Protein AF-A0A0H5CAI4-F1 (afdb_monomer)

Secondary structure (DSSP, 8-state):
-HHHHHHHHHTT---------TT-B-TTS-B--HHHHHHHHHHHH---------GGGGT-SPPPHHHHHHHHHHHHHHHHHHHT--TTSPPEEEEEETTEEEEEEHHHHHHHHHHHHHHHHTT-HHHHHHTS-HHHHHHHHHHHHHHHTTTS--SS-GGG-------

pLDDT: mean 93.97, std 5.09, range [64.19, 98.38]

Organism: Cyberlindnera jadinii (strain ATCC 18201 / CBS 1600 / BCRC 20928 / JCM 3617 / NBRC 0987 / NRRL Y-1542) (NCBI:txid983966)

Sequence (167 aa):
MCDIVGKHRARGKRKTIVIVAEGAIAADLTPITSKDVLKVLVDRLGLDTRVTTLGHVQRGGTAVAWDRILATLQGVEAVEAVLQSTPETPSPMIGIVENKICRKPLVEAVKLTKQVAQAISEKNFKKAISLRDSEFVEHLSNFMAINSADHNEPVLPLEQRLNIAIR

Radius of gyration: 21.88 Å; Cα contacts (8 Å, |Δi|>4): 102; chains: 1; bounding box: 49×45×54 Å

Nearest PDB structures (foldseek):
  3o8o-assembly2_F  TM=9.862E-01  e=1.780E-16  Saccharomyces cerevisiae
  3opy-assembly1_H  TM=9.856E-01  e=1.929E-15  Komagataella pastoris DSMZ 70382
  4xz2-assembly1_A  TM=9.247E-01  e=1.566E-10  Homo sapiens
  4wl0-assembly1_C  TM=9.393E-01  e=2.886E-10  Homo sapiens
  4xz2-assembly1_D  TM=9.398E-01  e=2.715E-10  Homo sapiens

Structure (mmCIF, N/CA/C/O backbone):
data_AF-A0A0H5CAI4-F1
#
_entry.id   AF-A0A0H5CAI4-F1
#
l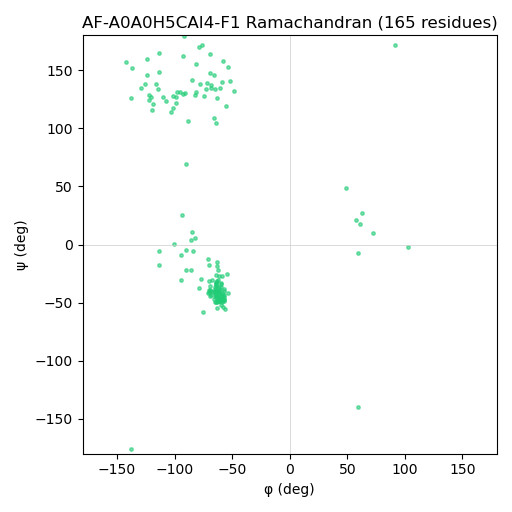oop_
_atom_site.group_PDB
_atom_site.id
_atom_site.type_symbol
_atom_site.label_atom_id
_atom_site.label_alt_id
_atom_site.label_comp_id
_atom_site.label_asym_id
_atom_site.label_entity_id
_atom_site.label_seq_id
_atom_site.pdbx_PDB_ins_code
_atom_site.Cartn_x
_atom_site.Cartn_y
_atom_site.Cartn_z
_atom_site.occupancy
_atom_site.B_iso_or_equiv
_atom_site.auth_seq_id
_atom_site.auth_comp_id
_atom_site.auth_asym_id
_atom_site.auth_atom_id
_atom_site.pdbx_PDB_model_num
ATOM 1 N N . MET A 1 1 ? 6.240 1.109 -17.248 1.00 93.56 1 MET A N 1
ATOM 2 C CA . MET A 1 1 ? 7.467 0.695 -16.524 1.00 93.56 1 MET A CA 1
ATOM 3 C C . MET A 1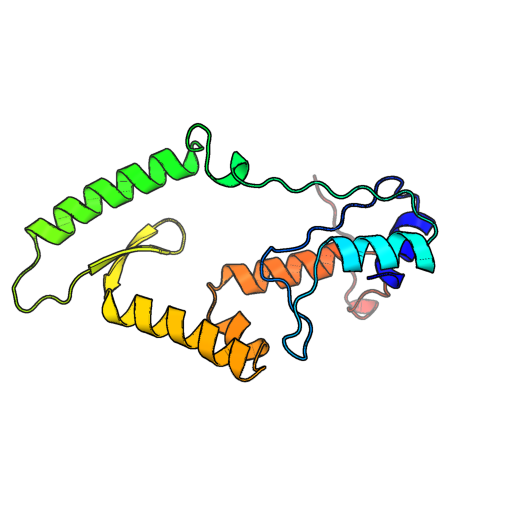 1 ? 8.725 0.820 -17.382 1.00 93.56 1 MET A C 1
ATOM 5 O O . MET A 1 1 ? 9.615 1.551 -16.980 1.00 93.56 1 MET A O 1
ATOM 9 N N . CYS A 1 2 ? 8.830 0.147 -18.536 1.00 95.06 2 CYS A N 1
ATOM 10 C CA . CYS A 1 2 ? 10.067 0.173 -19.335 1.00 95.06 2 CYS A CA 1
ATOM 11 C C . CYS A 1 2 ? 10.509 1.584 -19.746 1.00 95.06 2 CYS A C 1
ATOM 13 O O . CYS A 1 2 ? 11.678 1.906 -19.584 1.00 95.06 2 CYS A O 1
ATOM 15 N N . ASP A 1 3 ? 9.570 2.425 -20.193 1.00 94.25 3 ASP A N 1
ATOM 16 C CA . ASP A 1 3 ? 9.842 3.822 -20.564 1.00 94.25 3 ASP A CA 1
ATOM 17 C C . ASP A 1 3 ? 10.492 4.609 -19.415 1.00 94.25 3 ASP A C 1
ATOM 19 O O . ASP A 1 3 ? 11.604 5.112 -19.549 1.00 94.25 3 ASP A O 1
ATOM 23 N N . ILE A 1 4 ? 9.849 4.631 -18.241 1.00 93.25 4 ILE A N 1
ATOM 24 C CA . ILE A 1 4 ? 10.357 5.392 -17.096 1.00 93.25 4 ILE A CA 1
ATOM 25 C C . ILE A 1 4 ? 11.721 4.874 -16.619 1.00 93.25 4 ILE A C 1
ATOM 27 O O . ILE A 1 4 ? 12.618 5.664 -16.343 1.00 93.25 4 ILE A O 1
ATOM 31 N N . VAL A 1 5 ? 11.929 3.551 -16.600 1.00 94.75 5 VAL A N 1
ATOM 32 C CA . VAL A 1 5 ? 13.237 2.959 -16.272 1.00 94.75 5 VAL A CA 1
ATOM 33 C C . VAL A 1 5 ? 14.296 3.370 -17.298 1.00 94.75 5 VAL A C 1
ATOM 35 O O . VAL A 1 5 ? 15.398 3.755 -16.908 1.00 94.75 5 VAL A O 1
ATOM 38 N N . GLY A 1 6 ? 13.967 3.328 -18.591 1.00 94.06 6 GLY A N 1
ATOM 39 C CA . GLY A 1 6 ? 14.854 3.757 -19.669 1.00 94.06 6 GLY A CA 1
ATOM 40 C C . GLY A 1 6 ? 15.275 5.217 -19.517 1.00 94.06 6 GLY A C 1
ATOM 41 O O . GLY A 1 6 ? 16.470 5.507 -19.505 1.00 94.06 6 GLY A O 1
ATOM 42 N N . LYS A 1 7 ? 14.312 6.120 -19.291 1.00 93.62 7 LYS A N 1
ATOM 43 C CA . LYS A 1 7 ? 14.560 7.554 -19.066 1.00 93.62 7 LYS A CA 1
ATOM 44 C C . LYS A 1 7 ? 15.454 7.812 -17.846 1.00 93.62 7 LYS A C 1
ATOM 46 O O . LYS A 1 7 ? 16.408 8.584 -17.941 1.00 93.62 7 LYS A O 1
ATOM 51 N N . HIS A 1 8 ? 15.199 7.133 -16.723 1.00 94.44 8 HIS A N 1
ATOM 52 C CA . HIS A 1 8 ? 16.037 7.213 -15.516 1.00 94.44 8 HIS A CA 1
ATOM 53 C C . HIS A 1 8 ? 17.486 6.795 -15.793 1.00 94.44 8 HIS A C 1
ATOM 55 O O . HIS A 1 8 ? 18.430 7.486 -15.405 1.00 94.44 8 HIS A O 1
ATOM 61 N N . ARG A 1 9 ? 17.680 5.664 -16.479 1.00 93.62 9 ARG A N 1
ATOM 62 C CA . ARG A 1 9 ? 19.015 5.127 -16.777 1.00 93.62 9 ARG A CA 1
ATOM 63 C C . ARG A 1 9 ? 19.772 5.965 -17.801 1.00 93.62 9 ARG A C 1
ATOM 65 O O . ARG A 1 9 ? 20.961 6.205 -17.603 1.00 93.62 9 ARG A O 1
ATOM 72 N N . ALA A 1 10 ? 19.092 6.443 -18.845 1.00 93.25 10 ALA A N 1
ATOM 73 C CA . ALA A 1 10 ? 19.669 7.329 -19.857 1.00 93.25 10 ALA A CA 1
ATOM 74 C C . ALA A 1 10 ? 20.199 8.634 -19.240 1.00 93.25 10 ALA A C 1
ATOM 76 O O . ALA A 1 10 ? 21.234 9.140 -19.660 1.00 93.25 10 ALA A O 1
ATOM 77 N N . ARG A 1 11 ? 19.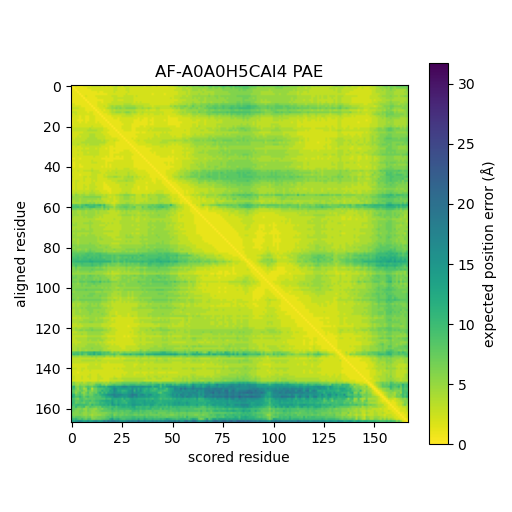549 9.124 -18.176 1.00 92.12 11 ARG A N 1
ATOM 78 C CA . ARG A 1 11 ? 19.995 10.284 -17.386 1.00 92.12 11 ARG A CA 1
ATOM 79 C C . ARG A 1 11 ? 21.015 9.960 -16.289 1.00 92.12 11 ARG A C 1
ATOM 81 O O . ARG A 1 11 ? 21.315 10.810 -15.459 1.00 92.12 11 ARG A O 1
ATOM 88 N N . GLY A 1 12 ? 21.568 8.748 -16.278 1.00 93.50 12 GLY A N 1
ATOM 89 C CA . GLY A 1 12 ? 22.705 8.381 -15.432 1.00 93.50 12 GLY A CA 1
ATOM 90 C C . GLY A 1 12 ? 22.370 7.559 -14.188 1.00 93.50 12 GLY A C 1
ATOM 91 O O . GLY A 1 12 ? 23.296 7.130 -13.493 1.00 93.50 12 GLY A O 1
ATOM 92 N N . LYS A 1 13 ? 21.093 7.254 -13.904 1.00 94.50 13 LYS A N 1
ATOM 93 C CA . LYS A 1 13 ? 20.726 6.404 -12.760 1.00 94.50 13 LYS A CA 1
ATOM 94 C C . LYS A 1 13 ? 21.235 4.974 -12.964 1.00 94.50 13 LYS A C 1
ATOM 96 O O . LYS A 1 13 ? 20.708 4.212 -13.771 1.00 94.50 13 LYS A O 1
ATOM 101 N N . ARG A 1 14 ? 22.251 4.573 -12.194 1.00 94.00 14 ARG A N 1
ATOM 102 C CA . ARG A 1 14 ? 22.885 3.245 -12.323 1.00 94.00 14 ARG A CA 1
ATOM 103 C C . ARG A 1 14 ? 22.079 2.120 -11.675 1.00 94.00 14 ARG A C 1
ATOM 105 O O . ARG A 1 14 ? 22.009 1.025 -12.232 1.00 94.00 14 ARG A O 1
ATOM 112 N N . LYS A 1 15 ? 21.441 2.398 -10.533 1.00 95.31 15 LYS A N 1
ATOM 113 C CA . LYS A 1 15 ? 20.661 1.428 -9.749 1.00 95.31 15 LYS A CA 1
ATOM 114 C C . LYS A 1 15 ? 19.171 1.566 -10.053 1.00 95.31 15 LYS A C 1
ATOM 116 O O . LYS A 1 15 ? 18.592 2.635 -9.878 1.00 95.31 15 LYS A O 1
ATOM 121 N N . THR A 1 16 ? 18.551 0.485 -10.511 1.00 96.31 16 THR A N 1
ATOM 122 C CA . THR A 1 16 ? 17.106 0.416 -10.771 1.00 96.31 16 THR A CA 1
ATOM 123 C C . THR A 1 16 ? 16.464 -0.445 -9.695 1.00 96.31 16 THR A C 1
ATOM 125 O O . THR A 1 16 ? 16.874 -1.584 -9.504 1.00 96.31 16 THR A O 1
ATOM 128 N N . ILE A 1 17 ? 15.488 0.111 -8.980 1.00 97.00 17 ILE A N 1
ATOM 129 C CA . ILE A 1 17 ? 14.723 -0.591 -7.948 1.00 97.00 17 ILE A CA 1
ATOM 130 C C . ILE A 1 17 ? 13.261 -0.537 -8.372 1.00 97.00 17 ILE A C 1
ATOM 132 O O . ILE A 1 17 ? 12.745 0.542 -8.660 1.00 97.00 17 ILE A O 1
ATOM 136 N N . VAL A 1 18 ? 12.618 -1.700 -8.425 1.00 97.38 18 VAL A N 1
ATOM 137 C CA . VAL A 1 18 ? 11.183 -1.839 -8.675 1.00 97.38 18 VAL A CA 1
ATOM 138 C C . VAL A 1 18 ? 10.590 -2.584 -7.490 1.00 97.38 18 VAL A C 1
ATOM 140 O O . VAL A 1 18 ? 11.057 -3.667 -7.147 1.00 97.38 18 VAL A O 1
ATOM 143 N N . ILE A 1 19 ? 9.588 -1.985 -6.852 1.00 97.81 19 ILE A N 1
ATOM 144 C CA . ILE A 1 19 ? 8.883 -2.570 -5.711 1.00 97.81 19 ILE A CA 1
ATOM 145 C C . ILE A 1 19 ? 7.586 -3.182 -6.236 1.00 97.81 19 ILE A C 1
ATOM 147 O O . ILE A 1 19 ? 6.821 -2.510 -6.926 1.00 97.81 19 ILE A O 1
ATOM 151 N N . VAL A 1 20 ? 7.351 -4.456 -5.923 1.00 97.50 20 VAL A N 1
ATOM 152 C CA . VAL A 1 20 ? 6.152 -5.199 -6.330 1.00 97.50 20 VAL A CA 1
ATOM 153 C C . VAL A 1 20 ? 5.420 -5.635 -5.067 1.00 97.50 20 VAL A C 1
ATOM 155 O O . VAL A 1 20 ? 6.000 -6.320 -4.226 1.00 97.50 20 VAL A O 1
ATOM 158 N N . ALA A 1 21 ? 4.168 -5.205 -4.915 1.00 97.31 21 ALA A N 1
ATOM 159 C CA . ALA A 1 21 ? 3.323 -5.635 -3.806 1.00 97.31 21 ALA A CA 1
ATOM 160 C C . ALA A 1 21 ? 2.943 -7.119 -3.958 1.00 97.31 21 ALA A C 1
ATOM 162 O O . ALA A 1 21 ? 2.753 -7.591 -5.075 1.00 97.31 21 ALA A O 1
ATOM 163 N N . GLU A 1 22 ? 2.771 -7.838 -2.845 1.00 95.62 22 GLU A N 1
ATOM 164 C CA . GLU A 1 22 ? 2.330 -9.246 -2.853 1.00 95.62 22 GLU A CA 1
ATOM 165 C C . GLU A 1 22 ? 0.980 -9.426 -3.569 1.00 95.62 22 GLU A C 1
ATOM 167 O O . GLU A 1 22 ? 0.797 -10.374 -4.325 1.00 95.62 22 GLU A O 1
ATOM 172 N N . GLY A 1 23 ? 0.061 -8.473 -3.385 1.00 95.44 23 GLY A N 1
ATOM 173 C CA . GLY A 1 23 ? -1.238 -8.424 -4.062 1.00 95.44 23 GLY A CA 1
ATOM 174 C C . GLY A 1 23 ? -1.251 -7.587 -5.345 1.00 95.44 23 GLY A C 1
ATOM 175 O O . GLY A 1 23 ? -2.290 -7.017 -5.672 1.00 95.44 23 GLY A O 1
ATOM 176 N N . ALA A 1 24 ? -0.113 -7.419 -6.030 1.00 97.62 24 ALA A N 1
ATOM 177 C CA . ALA A 1 24 ? -0.073 -6.685 -7.292 1.00 97.62 24 ALA A CA 1
ATOM 178 C C . ALA A 1 24 ? -0.882 -7.414 -8.376 1.00 97.62 24 ALA A C 1
ATOM 180 O O . ALA A 1 24 ? -0.746 -8.621 -8.573 1.00 97.62 24 ALA A O 1
ATOM 181 N N . ILE A 1 25 ? -1.705 -6.659 -9.099 1.00 97.88 25 ILE A N 1
ATOM 182 C CA . ILE A 1 25 ? -2.601 -7.173 -10.137 1.00 97.88 25 ILE A CA 1
ATOM 183 C C . ILE A 1 25 ? -2.584 -6.264 -11.362 1.00 97.88 25 ILE A C 1
ATOM 185 O O . ILE A 1 25 ? -2.355 -5.055 -11.261 1.00 97.88 25 ILE A O 1
ATOM 189 N N . ALA A 1 26 ? -2.848 -6.846 -12.524 1.00 97.06 26 ALA A N 1
ATOM 190 C CA . ALA A 1 26 ? -3.152 -6.117 -13.741 1.00 97.06 26 ALA A CA 1
ATOM 191 C C . ALA A 1 26 ? -4.612 -5.629 -13.734 1.00 97.06 26 ALA A C 1
ATOM 193 O O . ALA A 1 26 ? -5.425 -6.004 -12.887 1.00 97.06 26 ALA A O 1
ATOM 194 N N . ALA A 1 27 ? -4.964 -4.774 -14.698 1.00 95.31 27 ALA A N 1
ATOM 195 C CA . ALA A 1 27 ? -6.312 -4.208 -14.812 1.00 95.31 27 ALA A CA 1
ATOM 196 C C . ALA A 1 27 ? -7.404 -5.270 -15.061 1.00 95.31 27 ALA A C 1
ATOM 198 O O . ALA A 1 27 ? -8.582 -5.043 -14.784 1.00 95.31 27 ALA A O 1
ATOM 199 N N . ASP A 1 28 ? -7.021 -6.437 -15.574 1.00 96.00 28 ASP A N 1
ATOM 200 C CA . ASP A 1 28 ? -7.889 -7.595 -15.770 1.00 96.00 28 ASP A CA 1
ATOM 201 C C . ASP A 1 28 ? -8.012 -8.496 -14.527 1.00 96.00 28 ASP A C 1
ATOM 203 O O . ASP A 1 28 ? -8.732 -9.489 -14.589 1.00 96.00 28 ASP A O 1
ATOM 207 N N . LEU A 1 29 ? -7.405 -8.100 -13.399 1.00 95.38 29 LEU A N 1
ATOM 208 C CA . LEU A 1 29 ? -7.324 -8.829 -12.126 1.00 95.38 29 LEU A CA 1
ATOM 209 C C . LEU A 1 29 ? -6.383 -10.040 -12.137 1.00 95.38 29 LEU A C 1
ATOM 211 O O . LEU A 1 29 ? -6.351 -10.792 -11.163 1.00 95.38 29 LEU A O 1
ATOM 215 N N . THR A 1 30 ? -5.584 -10.224 -13.190 1.00 97.50 30 THR A N 1
ATOM 216 C CA . THR A 1 30 ? -4.533 -11.245 -13.175 1.00 97.50 30 THR A CA 1
ATOM 217 C C . THR A 1 30 ? -3.393 -10.821 -12.241 1.00 97.50 30 THR A C 1
ATOM 219 O O . THR A 1 30 ? -3.039 -9.639 -12.199 1.00 97.50 30 THR A O 1
ATOM 222 N N . PRO A 1 31 ? -2.823 -11.742 -11.445 1.00 97.75 31 PRO A N 1
ATOM 223 C CA . PRO A 1 31 ? -1.729 -11.413 -10.540 1.00 97.75 31 PRO A CA 1
ATOM 224 C C . PRO A 1 31 ? -0.460 -11.067 -11.323 1.00 97.75 31 PRO A C 1
ATOM 226 O O . PRO A 1 31 ? -0.101 -11.754 -12.277 1.00 97.75 31 PRO A O 1
ATOM 229 N N . ILE A 1 32 ? 0.241 -10.021 -10.885 1.00 98.06 32 ILE A N 1
ATOM 230 C CA . ILE A 1 32 ? 1.558 -9.641 -11.404 1.00 98.06 32 ILE A CA 1
ATOM 231 C C . ILE A 1 32 ? 2.603 -10.083 -10.389 1.00 98.06 32 ILE A C 1
ATOM 233 O O . ILE A 1 32 ? 2.682 -9.543 -9.286 1.00 98.06 32 ILE A O 1
ATOM 237 N N . THR A 1 33 ? 3.443 -11.041 -10.764 1.00 97.50 33 THR A N 1
ATOM 238 C CA . THR A 1 33 ? 4.495 -11.549 -9.884 1.00 97.50 33 THR A CA 1
ATOM 239 C C . THR A 1 33 ? 5.816 -10.805 -10.085 1.00 97.50 33 THR A C 1
ATOM 241 O O . THR A 1 33 ? 6.079 -10.180 -11.117 1.00 97.50 33 THR A O 1
ATOM 244 N N . SER A 1 34 ? 6.722 -10.923 -9.112 1.00 97.00 34 SER A N 1
ATOM 245 C CA . SER A 1 34 ? 8.093 -10.413 -9.244 1.00 97.00 34 SER A CA 1
ATOM 246 C C . SER A 1 34 ? 8.871 -11.078 -10.388 1.00 97.00 34 SER A C 1
ATOM 248 O O . SER A 1 34 ? 9.751 -10.448 -10.974 1.00 97.00 34 SER A O 1
ATOM 250 N N . LYS A 1 35 ? 8.527 -12.325 -10.748 1.00 96.75 35 LYS A N 1
ATOM 251 C CA . LYS A 1 35 ? 9.120 -13.040 -11.888 1.00 96.75 35 LYS A CA 1
ATOM 252 C C . LYS A 1 35 ? 8.690 -12.433 -13.223 1.00 96.75 35 LYS A C 1
ATOM 254 O O . LYS A 1 35 ? 9.531 -12.295 -14.108 1.00 96.75 35 LYS A O 1
ATOM 259 N N . ASP A 1 36 ? 7.431 -12.013 -13.344 1.00 97.31 36 ASP A N 1
ATOM 260 C CA . ASP A 1 36 ? 6.923 -11.352 -14.554 1.00 97.31 36 ASP A CA 1
ATOM 261 C C . ASP A 1 36 ? 7.652 -10.027 -14.792 1.00 97.31 36 ASP A C 1
ATOM 263 O O . ASP A 1 36 ? 8.112 -9.736 -15.897 1.00 97.31 36 ASP A O 1
ATOM 267 N N . VAL A 1 37 ? 7.840 -9.248 -13.723 1.00 97.56 37 VAL A N 1
ATOM 268 C CA . VAL A 1 37 ? 8.597 -7.991 -13.767 1.00 97.56 37 VAL A CA 1
ATOM 269 C C . VAL A 1 37 ? 10.071 -8.235 -14.099 1.00 97.56 37 VAL A C 1
ATOM 271 O O . VAL A 1 37 ? 10.618 -7.529 -14.948 1.00 97.56 37 VAL A O 1
ATOM 274 N N . LEU A 1 38 ? 10.711 -9.243 -13.488 1.00 97.31 38 LEU A N 1
ATOM 275 C CA . LEU A 1 38 ? 12.091 -9.623 -13.812 1.00 97.31 38 LEU A CA 1
ATOM 276 C C . LEU A 1 38 ? 12.235 -9.953 -15.296 1.00 97.31 38 LEU A C 1
ATOM 278 O O . LEU A 1 38 ? 13.138 -9.424 -15.941 1.00 97.31 38 LEU A O 1
ATOM 282 N N . LYS A 1 39 ? 11.331 -10.774 -15.843 1.00 97.50 39 LYS A N 1
ATOM 283 C CA . LYS A 1 39 ? 11.355 -11.159 -17.256 1.00 97.50 39 LYS A CA 1
ATOM 284 C C . LYS A 1 39 ? 11.314 -9.930 -18.159 1.00 97.50 39 LYS A C 1
ATOM 286 O O . LYS A 1 39 ? 12.112 -9.812 -19.078 1.00 97.50 39 LYS A O 1
ATOM 291 N N . VAL A 1 40 ? 10.446 -8.964 -17.861 1.00 97.50 40 VAL A N 1
ATOM 292 C CA . VAL A 1 40 ? 10.356 -7.719 -18.637 1.00 97.50 40 VAL A CA 1
ATOM 293 C C . VAL A 1 40 ? 11.641 -6.885 -18.554 1.00 97.50 40 VAL A C 1
ATOM 295 O O . VAL A 1 40 ? 12.061 -6.321 -19.564 1.00 97.50 40 VAL A O 1
ATOM 298 N N . LEU A 1 41 ? 12.273 -6.787 -17.381 1.00 96.88 41 LEU A N 1
ATOM 299 C CA . LEU A 1 41 ? 13.516 -6.022 -17.206 1.00 96.88 41 LEU A CA 1
ATOM 300 C C . LEU A 1 41 ? 14.716 -6.679 -17.906 1.00 96.88 41 LEU A C 1
ATOM 302 O O . LEU A 1 41 ? 15.556 -5.969 -18.460 1.00 96.88 41 LEU A O 1
ATOM 306 N N . VAL A 1 42 ? 14.778 -8.011 -17.920 1.00 97.12 42 VAL A N 1
ATOM 307 C CA . VAL A 1 42 ? 15.825 -8.769 -18.616 1.00 97.12 42 VAL A CA 1
ATOM 308 C C . VAL A 1 42 ? 15.581 -8.752 -20.125 1.00 97.12 42 VAL A C 1
ATOM 310 O O . VAL A 1 42 ? 16.412 -8.239 -20.866 1.00 97.12 42 VAL A O 1
ATOM 313 N N . ASP A 1 43 ? 14.420 -9.225 -20.580 1.00 97.00 43 ASP A N 1
ATOM 314 C CA . ASP A 1 43 ? 14.157 -9.472 -22.002 1.00 97.00 43 ASP A CA 1
ATOM 315 C C . ASP A 1 43 ? 14.042 -8.174 -22.810 1.00 97.00 43 ASP A C 1
ATOM 317 O O . ASP A 1 43 ? 14.499 -8.108 -23.949 1.00 97.00 43 ASP A O 1
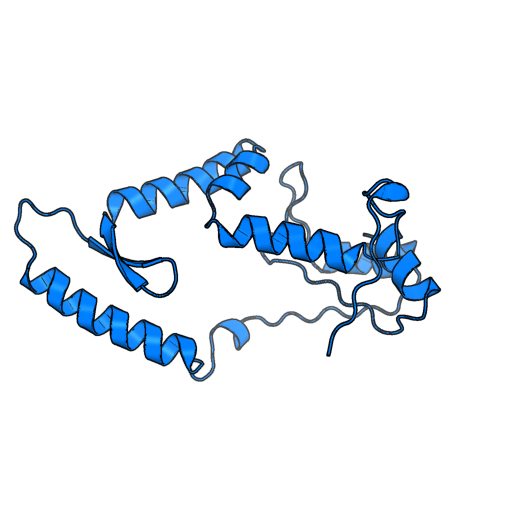ATOM 321 N N . ARG A 1 44 ? 13.417 -7.125 -22.248 1.00 96.00 44 ARG A N 1
ATOM 322 C CA . ARG A 1 44 ? 13.180 -5.871 -22.990 1.00 96.00 44 ARG A CA 1
ATOM 323 C C . ARG A 1 44 ? 14.242 -4.806 -22.772 1.00 96.00 44 ARG A C 1
ATOM 325 O O . ARG A 1 44 ? 14.422 -3.969 -23.649 1.00 96.00 44 ARG A O 1
ATOM 332 N N . LEU A 1 45 ? 14.873 -4.768 -21.598 1.00 93.81 45 LEU A N 1
ATOM 333 C CA . LEU A 1 45 ? 15.838 -3.717 -21.251 1.00 93.81 45 LEU A CA 1
ATOM 334 C C . LEU A 1 45 ? 17.273 -4.234 -21.094 1.00 93.81 45 LEU A C 1
ATOM 336 O O . LEU A 1 45 ? 18.173 -3.418 -20.896 1.00 93.81 45 LEU A O 1
ATOM 340 N N . GLY A 1 46 ? 17.501 -5.550 -21.163 1.00 94.75 46 GLY A N 1
ATOM 341 C CA . GLY A 1 46 ? 18.833 -6.146 -21.039 1.00 94.75 46 GLY A CA 1
ATOM 342 C C . GLY A 1 46 ? 19.488 -5.902 -19.678 1.00 94.75 46 GLY A C 1
ATOM 343 O O . GLY A 1 46 ? 20.711 -5.808 -19.594 1.00 94.75 46 GLY A O 1
ATOM 344 N N . LEU A 1 47 ? 18.696 -5.714 -18.615 1.00 94.50 47 LEU A N 1
ATOM 345 C CA . LEU A 1 47 ? 19.218 -5.365 -17.293 1.00 94.50 47 LEU A CA 1
ATOM 346 C C . LEU A 1 47 ? 19.492 -6.611 -16.457 1.00 94.50 47 LEU A C 1
ATOM 348 O O . LEU A 1 47 ? 18.598 -7.437 -16.260 1.00 94.50 47 LEU A O 1
ATOM 352 N N . ASP A 1 48 ? 20.688 -6.688 -15.869 1.00 95.44 48 ASP A N 1
ATOM 353 C CA . ASP A 1 48 ? 20.992 -7.696 -14.852 1.00 95.44 48 ASP A CA 1
ATOM 354 C C . ASP A 1 48 ? 20.114 -7.462 -13.615 1.00 95.44 48 ASP A C 1
ATOM 356 O O . ASP A 1 48 ? 20.299 -6.509 -12.855 1.00 95.44 48 ASP A O 1
ATOM 360 N N . THR A 1 49 ? 19.097 -8.309 -13.463 1.00 97.00 49 THR A N 1
ATOM 361 C CA . THR A 1 49 ? 18.017 -8.128 -12.491 1.00 97.00 49 THR A CA 1
ATOM 362 C C . THR A 1 49 ? 18.049 -9.254 -11.464 1.00 97.00 49 THR A C 1
ATOM 364 O O . THR A 1 49 ? 18.250 -10.425 -11.795 1.00 97.00 49 THR A O 1
ATOM 367 N N . ARG A 1 50 ? 17.838 -8.913 -10.192 1.00 96.81 50 ARG A N 1
ATOM 368 C CA . ARG A 1 50 ? 17.712 -9.871 -9.087 1.00 96.81 50 ARG A CA 1
ATOM 369 C C . ARG A 1 50 ? 16.407 -9.617 -8.349 1.00 96.81 50 ARG A C 1
ATOM 371 O O . ARG A 1 50 ? 16.041 -8.468 -8.115 1.00 96.81 50 ARG A O 1
ATOM 378 N N . VAL A 1 51 ? 15.715 -10.696 -7.995 1.00 97.44 51 VAL A N 1
ATOM 379 C CA . VAL A 1 51 ? 14.522 -10.640 -7.144 1.00 97.44 51 VAL A CA 1
ATOM 380 C C . VAL A 1 51 ? 14.952 -10.846 -5.702 1.00 97.44 51 VAL A C 1
ATOM 382 O O . VAL A 1 51 ? 15.624 -11.826 -5.390 1.00 97.44 51 VAL A O 1
ATOM 385 N N . THR A 1 52 ? 14.505 -9.947 -4.832 1.00 97.38 52 THR A N 1
ATOM 386 C CA . THR A 1 52 ? 14.648 -10.077 -3.382 1.00 97.38 52 THR A CA 1
ATOM 387 C C . THR A 1 52 ? 13.258 -10.097 -2.766 1.00 97.38 52 THR A C 1
ATOM 389 O O . THR A 1 52 ? 12.531 -9.109 -2.842 1.00 97.38 52 THR A O 1
ATOM 392 N N . THR A 1 53 ? 12.894 -11.218 -2.146 1.00 96.69 53 THR A N 1
ATOM 393 C CA . THR A 1 53 ? 11.630 -11.370 -1.417 1.00 96.69 53 THR A CA 1
ATOM 394 C C . THR A 1 53 ? 11.906 -11.237 0.076 1.00 96.69 53 THR A C 1
ATOM 396 O O . THR A 1 53 ? 12.642 -12.049 0.628 1.00 96.69 53 THR A O 1
ATOM 399 N N . LEU A 1 54 ? 11.330 -10.224 0.732 1.00 95.81 54 LEU A N 1
ATOM 400 C CA . LEU A 1 54 ? 11.567 -9.965 2.162 1.00 95.81 54 LEU A CA 1
ATOM 401 C C . LEU A 1 54 ? 10.960 -11.048 3.072 1.00 95.81 54 LEU A C 1
ATOM 403 O O . LEU A 1 54 ? 11.575 -11.451 4.058 1.00 95.81 54 LEU A O 1
ATOM 407 N N . GLY A 1 55 ? 9.757 -11.526 2.743 1.00 93.62 55 GLY A N 1
ATOM 408 C CA . GLY A 1 55 ? 9.069 -12.574 3.499 1.00 93.62 55 GLY A CA 1
ATOM 409 C C . GLY A 1 55 ? 8.823 -12.199 4.966 1.00 93.62 55 GLY A C 1
ATOM 410 O O . GLY A 1 55 ? 8.488 -11.061 5.292 1.00 93.62 55 GLY A O 1
ATOM 411 N N . HIS A 1 56 ? 9.010 -13.163 5.872 1.00 94.00 56 HIS A N 1
ATOM 412 C CA . HIS A 1 56 ? 8.694 -13.023 7.301 1.00 94.00 56 HIS A CA 1
ATOM 413 C C . HIS A 1 56 ? 9.503 -11.946 8.036 1.00 94.00 56 HIS A C 1
ATOM 415 O O . HIS A 1 56 ? 9.090 -11.514 9.111 1.00 94.00 56 HIS A O 1
ATOM 421 N N . VAL A 1 57 ? 10.601 -11.455 7.452 1.00 94.75 57 VAL A N 1
ATOM 422 C CA . VAL A 1 57 ? 11.372 -10.333 8.010 1.00 94.75 57 VAL A CA 1
ATOM 423 C C . VAL A 1 57 ? 10.501 -9.079 8.164 1.00 94.75 57 VAL A C 1
ATOM 425 O O . VAL A 1 57 ? 10.731 -8.296 9.074 1.00 94.75 57 VAL A O 1
ATOM 428 N N . GLN A 1 58 ? 9.446 -8.924 7.356 1.00 92.00 58 GLN A N 1
ATOM 429 C CA . GLN A 1 58 ? 8.492 -7.809 7.465 1.00 92.00 58 GLN A CA 1
ATOM 430 C C . GLN A 1 58 ? 7.571 -7.887 8.696 1.00 92.00 58 GLN A C 1
ATOM 432 O O . GLN A 1 58 ? 6.873 -6.921 8.983 1.00 92.00 58 GLN A O 1
ATOM 437 N N . ARG A 1 59 ? 7.523 -9.032 9.393 1.00 93.31 59 ARG A N 1
ATOM 438 C CA . ARG A 1 59 ? 6.681 -9.256 10.585 1.00 93.31 59 ARG A CA 1
ATOM 439 C C . ARG A 1 59 ? 7.489 -9.444 11.872 1.00 93.31 59 ARG A C 1
ATOM 441 O O . ARG A 1 59 ? 6.918 -9.372 12.953 1.00 93.31 59 ARG A O 1
ATOM 448 N N . GLY A 1 60 ? 8.780 -9.754 11.757 1.00 91.50 60 GLY A N 1
ATOM 449 C CA . GLY A 1 60 ? 9.680 -9.947 12.893 1.00 91.50 60 GLY A CA 1
ATOM 450 C C . GLY A 1 60 ? 10.410 -8.667 13.307 1.00 91.50 60 GLY A C 1
ATOM 451 O O . GLY A 1 60 ? 10.284 -7.623 12.675 1.00 91.50 60 GLY A O 1
ATOM 452 N N . GLY A 1 61 ? 11.236 -8.776 14.350 1.00 94.44 61 GLY A N 1
ATOM 453 C CA . GLY A 1 61 ? 12.026 -7.661 14.880 1.00 94.44 61 GLY A CA 1
ATOM 454 C C . GLY A 1 61 ? 11.318 -6.892 15.996 1.00 94.44 61 GLY A C 1
ATOM 455 O O . GLY A 1 61 ? 10.159 -7.141 16.320 1.00 94.44 61 GLY A O 1
ATOM 456 N N . THR A 1 62 ? 12.046 -5.972 16.635 1.00 96.31 62 THR A N 1
ATOM 457 C CA . THR A 1 62 ? 11.435 -5.098 17.646 1.00 96.31 62 THR A CA 1
ATOM 458 C C . THR A 1 62 ? 10.648 -3.988 16.963 1.00 96.31 62 THR A C 1
ATOM 460 O O . THR A 1 62 ? 11.129 -3.404 15.993 1.00 96.31 62 THR A O 1
ATOM 463 N N . ALA A 1 63 ? 9.460 -3.682 17.492 1.00 96.56 63 ALA A N 1
ATOM 464 C CA . ALA A 1 63 ? 8.631 -2.580 17.013 1.00 96.56 63 ALA A CA 1
ATOM 465 C C . ALA A 1 63 ? 9.440 -1.273 16.959 1.00 96.56 63 ALA A C 1
ATOM 467 O O . ALA A 1 63 ? 10.248 -1.003 17.862 1.00 96.56 63 ALA A O 1
ATOM 468 N N . VAL A 1 64 ? 9.223 -0.465 15.921 1.00 97.81 64 VAL A N 1
ATOM 469 C CA . VAL A 1 64 ? 9.861 0.853 15.793 1.00 97.81 64 VAL A CA 1
ATOM 470 C C . VAL A 1 64 ? 9.305 1.823 16.840 1.00 97.81 64 VAL A C 1
ATOM 472 O O . VAL A 1 64 ? 8.267 1.567 17.446 1.00 97.81 64 VAL A O 1
ATOM 475 N N . ALA A 1 65 ? 9.989 2.947 17.076 1.00 97.94 65 ALA A N 1
ATOM 476 C CA . ALA A 1 65 ? 9.583 3.917 18.100 1.00 97.94 65 ALA A CA 1
ATOM 477 C C . ALA A 1 65 ? 8.122 4.377 17.937 1.00 97.94 65 ALA A C 1
ATOM 479 O O . ALA A 1 65 ? 7.391 4.439 18.924 1.00 97.94 65 ALA A O 1
ATOM 480 N N . TRP A 1 66 ? 7.697 4.620 16.692 1.00 96.75 66 TRP A N 1
ATOM 481 C CA . TRP A 1 66 ? 6.319 4.980 16.364 1.00 96.75 66 TRP A CA 1
ATOM 482 C C . TRP A 1 66 ? 5.315 3.919 16.822 1.00 96.75 66 TRP A C 1
ATOM 484 O O . TRP A 1 66 ? 4.423 4.229 17.604 1.00 96.75 66 TRP A O 1
ATOM 494 N N . ASP A 1 67 ? 5.511 2.661 16.423 1.00 97.38 67 ASP A N 1
ATOM 495 C CA . ASP A 1 67 ? 4.618 1.555 16.782 1.00 97.38 67 ASP A CA 1
ATOM 496 C C . ASP A 1 67 ? 4.557 1.326 18.294 1.00 97.38 67 ASP A C 1
ATOM 498 O O . ASP A 1 67 ? 3.490 1.035 18.826 1.00 97.38 67 ASP A O 1
ATOM 502 N N . ARG A 1 68 ? 5.675 1.499 19.014 1.00 97.94 68 ARG A N 1
ATOM 503 C CA . ARG A 1 68 ? 5.689 1.386 20.484 1.00 97.94 68 ARG A CA 1
ATOM 504 C C . ARG A 1 68 ? 4.804 2.443 21.132 1.00 97.94 68 ARG A C 1
ATOM 506 O O . ARG A 1 68 ? 4.001 2.110 22.001 1.00 97.94 68 ARG A O 1
ATOM 513 N N . ILE A 1 69 ? 4.953 3.701 20.719 1.00 97.62 69 ILE A N 1
ATOM 514 C CA . ILE A 1 69 ? 4.157 4.814 21.248 1.00 97.62 69 ILE A CA 1
ATOM 515 C C . ILE A 1 69 ? 2.688 4.613 20.870 1.00 97.62 69 ILE A C 1
ATOM 517 O O . ILE A 1 69 ? 1.824 4.644 21.743 1.00 97.62 69 ILE A O 1
ATOM 521 N N . LEU A 1 70 ? 2.413 4.335 19.594 1.00 97.75 70 LEU A N 1
ATOM 522 C CA . LEU A 1 70 ? 1.062 4.155 19.078 1.00 97.75 70 LEU A CA 1
ATOM 523 C C . LEU A 1 70 ? 0.335 3.007 19.783 1.00 97.75 70 LEU A C 1
ATOM 525 O O . LEU A 1 70 ? -0.755 3.218 20.306 1.00 97.75 70 LEU A O 1
ATOM 529 N N . ALA A 1 71 ? 0.942 1.821 19.852 1.00 97.94 71 ALA A N 1
ATOM 530 C CA . ALA A 1 71 ? 0.335 0.663 20.501 1.00 97.94 71 ALA A CA 1
ATOM 531 C C . ALA A 1 71 ? 0.108 0.899 22.000 1.00 97.94 71 ALA A C 1
ATOM 533 O O . ALA A 1 71 ? -0.916 0.481 22.535 1.00 97.94 71 ALA A O 1
ATOM 534 N N . THR A 1 72 ? 1.021 1.610 22.673 1.00 98.19 72 THR A N 1
ATOM 535 C CA . THR A 1 72 ? 0.856 1.971 24.089 1.00 98.19 72 THR A CA 1
ATOM 536 C C . THR A 1 72 ? -0.351 2.887 24.282 1.00 98.19 72 THR A C 1
ATOM 538 O O . THR A 1 72 ? -1.212 2.599 25.109 1.00 98.19 72 THR A O 1
ATOM 541 N N . LEU A 1 73 ? -0.455 3.959 23.490 1.00 98.19 73 LEU A N 1
ATOM 542 C CA . LEU A 1 73 ? -1.566 4.910 23.581 1.00 98.19 73 LEU A CA 1
ATOM 543 C C . LEU A 1 73 ? -2.906 4.266 23.203 1.00 98.19 73 LEU A C 1
ATOM 545 O O . LEU A 1 73 ? -3.901 4.471 23.893 1.00 98.19 73 LEU A O 1
ATOM 549 N N . GLN A 1 74 ? -2.934 3.446 22.149 1.00 98.38 74 GLN A N 1
ATOM 550 C CA . GLN A 1 74 ? -4.134 2.699 21.768 1.00 98.38 74 GLN A CA 1
ATOM 551 C C . GLN A 1 74 ? -4.540 1.675 22.830 1.00 98.38 74 GLN A C 1
ATOM 553 O O . GLN A 1 74 ? -5.731 1.490 23.061 1.00 98.38 74 GLN A O 1
ATOM 558 N N . GLY A 1 75 ? -3.572 1.028 23.484 1.00 98.31 75 GLY A N 1
ATOM 559 C CA . GLY A 1 75 ? -3.825 0.084 24.569 1.00 98.31 75 GLY A CA 1
ATOM 560 C C . GLY A 1 75 ? -4.474 0.752 25.780 1.00 98.31 75 GLY A C 1
ATOM 561 O O . GLY A 1 75 ? -5.467 0.241 26.291 1.00 98.31 75 GLY A O 1
ATOM 562 N N . VAL A 1 76 ? -3.966 1.918 26.194 1.00 98.31 76 VAL A N 1
ATOM 563 C CA . VAL A 1 76 ? -4.575 2.723 27.269 1.00 98.31 76 VAL A CA 1
ATOM 564 C C . VAL A 1 76 ? -6.005 3.124 26.897 1.00 98.31 76 VAL A C 1
ATOM 566 O O . VAL A 1 76 ? -6.932 2.888 27.669 1.00 98.31 76 VAL A O 1
ATOM 569 N N . GLU A 1 77 ? -6.210 3.647 25.687 1.00 98.19 77 GLU A N 1
ATOM 570 C CA . GLU A 1 77 ? -7.537 4.064 25.224 1.00 98.19 77 GLU A CA 1
ATOM 571 C C . GLU A 1 77 ? -8.521 2.889 25.098 1.00 98.19 77 GLU A C 1
ATOM 573 O O . GLU A 1 77 ? -9.716 3.044 25.341 1.00 98.19 77 GLU A O 1
ATOM 578 N N . ALA A 1 78 ? -8.040 1.697 24.736 1.00 98.25 78 ALA A N 1
ATOM 579 C CA . ALA A 1 78 ? -8.871 0.501 24.659 1.00 98.25 78 ALA A CA 1
ATOM 580 C C . ALA A 1 78 ? -9.408 0.091 26.039 1.00 98.25 78 ALA A C 1
ATOM 582 O O . ALA A 1 78 ? -10.575 -0.287 26.142 1.00 98.25 78 ALA A O 1
ATOM 583 N N . VAL A 1 79 ? -8.589 0.196 27.093 1.00 98.25 79 VAL A N 1
ATOM 584 C CA . VAL A 1 79 ? -9.026 -0.064 28.475 1.00 98.25 79 VAL A CA 1
ATOM 585 C C . VAL A 1 79 ? -10.122 0.923 28.876 1.00 98.25 79 VAL A C 1
ATOM 587 O O . VAL A 1 79 ? -11.185 0.501 29.331 1.00 98.25 79 VAL A O 1
ATOM 590 N N . GLU A 1 80 ? -9.910 2.216 28.626 1.00 97.75 80 GLU A N 1
ATOM 591 C CA . GLU A 1 80 ? -10.913 3.258 28.880 1.00 97.75 80 GLU A CA 1
ATOM 592 C C . GLU A 1 80 ? -12.214 3.012 28.102 1.00 97.75 80 GLU A C 1
ATOM 594 O O . GLU A 1 80 ? -13.312 3.158 28.641 1.00 97.75 80 GLU A O 1
ATOM 599 N N . ALA A 1 81 ? -12.115 2.589 26.839 1.00 97.19 81 ALA A N 1
ATOM 600 C CA . ALA A 1 81 ? -13.276 2.310 26.005 1.00 97.19 81 ALA A CA 1
ATOM 601 C C . ALA A 1 81 ? -14.118 1.140 26.523 1.00 97.19 81 ALA A C 1
ATOM 603 O O . ALA A 1 81 ? -15.344 1.207 26.464 1.00 97.19 81 ALA A O 1
ATOM 604 N N . VAL A 1 82 ? -13.479 0.088 27.043 1.00 97.19 82 VAL A N 1
ATOM 605 C CA . VAL A 1 82 ? -14.184 -1.061 27.625 1.00 97.19 82 VAL A CA 1
ATOM 606 C C . VAL A 1 82 ? -14.846 -0.685 28.951 1.00 97.19 82 VAL A C 1
ATOM 608 O O . VAL A 1 82 ? -15.995 -1.056 29.168 1.00 97.19 82 VAL A O 1
ATOM 611 N N . LEU A 1 83 ? -14.170 0.086 29.810 1.00 97.62 83 LEU A N 1
ATOM 612 C CA . LEU A 1 83 ? -14.726 0.529 31.097 1.00 97.62 83 LEU A CA 1
ATOM 613 C C . LEU A 1 83 ? -15.950 1.442 30.940 1.00 97.62 83 LEU A C 1
ATOM 615 O O . LEU A 1 83 ? -16.856 1.406 31.766 1.00 97.62 83 LEU A O 1
ATOM 619 N N . GLN A 1 84 ? -15.975 2.257 29.885 1.00 96.19 84 GLN A N 1
ATOM 620 C CA . GLN A 1 84 ? -17.065 3.193 29.592 1.00 96.19 84 GLN A CA 1
ATOM 621 C C . GLN A 1 84 ? -18.170 2.578 28.717 1.00 96.19 84 GLN A C 1
ATOM 623 O O . GLN A 1 84 ? -19.165 3.244 28.428 1.00 96.19 84 GLN A O 1
ATOM 628 N N . SER A 1 85 ? -17.996 1.337 28.252 1.00 95.81 85 SER A N 1
ATOM 629 C CA . SER A 1 85 ? -18.962 0.677 27.378 1.00 95.81 85 SER A CA 1
ATOM 630 C C . SER A 1 85 ? -20.220 0.277 28.149 1.00 95.81 85 SER A C 1
ATOM 632 O O . SER A 1 85 ? -20.155 -0.321 29.221 1.00 95.81 85 SER A O 1
ATOM 634 N N . THR A 1 86 ? -21.380 0.565 27.565 1.00 95.38 86 THR A N 1
ATOM 635 C CA . THR A 1 86 ? -22.687 0.064 28.009 1.00 95.38 86 THR A CA 1
ATOM 636 C C . THR A 1 86 ? -23.279 -0.882 26.955 1.00 95.38 86 THR A C 1
ATOM 638 O O . THR A 1 86 ? -22.820 -0.869 25.806 1.00 95.38 86 THR A O 1
ATOM 641 N N . PRO A 1 87 ? -24.311 -1.685 27.280 1.00 94.19 87 PRO A N 1
ATOM 642 C CA . PRO A 1 87 ? -24.986 -2.546 26.302 1.00 94.19 87 PRO A CA 1
ATOM 643 C C . PRO A 1 87 ? -25.517 -1.810 25.059 1.00 94.19 87 PRO A C 1
ATOM 645 O O . PRO A 1 87 ? -25.655 -2.414 23.998 1.00 94.19 87 PRO A O 1
ATOM 648 N N . GLU A 1 88 ? -25.803 -0.512 25.175 1.00 94.62 88 GLU A N 1
ATOM 649 C CA . GLU A 1 88 ? -26.286 0.344 24.087 1.00 94.62 88 GLU A CA 1
ATOM 650 C C . GLU A 1 88 ? -25.146 0.930 23.241 1.00 94.62 88 GLU A C 1
ATOM 652 O O . GLU A 1 88 ? -25.365 1.329 22.094 1.00 94.62 88 GLU A O 1
ATOM 657 N N . THR A 1 89 ? -23.924 0.999 23.782 1.00 92.19 89 THR A N 1
ATOM 658 C CA . THR A 1 89 ? -22.766 1.493 23.028 1.00 92.19 89 THR A CA 1
ATOM 659 C C . THR A 1 89 ? -22.303 0.453 22.002 1.00 92.19 89 THR A C 1
ATOM 661 O O . THR A 1 89 ? -22.041 -0.696 22.363 1.00 92.19 89 THR A O 1
ATOM 664 N N . PRO A 1 90 ? -22.156 0.816 20.713 1.00 93.94 90 PRO A N 1
ATOM 665 C CA . PRO A 1 90 ? -21.627 -0.107 19.719 1.00 93.94 90 PRO A CA 1
ATOM 666 C C . PRO A 1 90 ? -20.162 -0.431 20.021 1.00 93.94 90 PRO A C 1
ATOM 668 O O . PRO A 1 90 ? -19.404 0.438 20.454 1.00 93.94 90 PRO A O 1
ATOM 671 N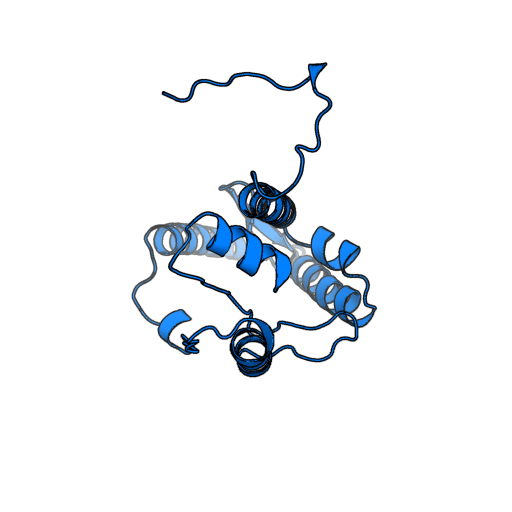 N . SER A 1 91 ? -19.744 -1.666 19.729 1.00 96.75 91 SER A N 1
ATOM 672 C CA . SER A 1 91 ? -18.372 -2.115 19.977 1.00 96.75 91 SER A CA 1
ATOM 673 C C . SER A 1 91 ? -17.350 -1.187 19.300 1.00 96.75 91 SER A C 1
ATOM 675 O O . SER A 1 91 ? -17.374 -1.053 18.067 1.00 96.75 91 SER A O 1
ATOM 677 N N . PRO A 1 92 ? -16.457 -0.537 20.069 1.00 96.69 92 PRO A N 1
ATOM 678 C CA . PRO A 1 92 ? -15.477 0.382 19.517 1.00 96.69 92 PRO A CA 1
ATOM 679 C C . PRO A 1 92 ? -14.260 -0.363 18.955 1.00 96.69 92 PRO A C 1
ATOM 681 O O . PRO A 1 92 ? -13.902 -1.458 19.381 1.00 96.69 92 PRO A O 1
ATOM 684 N N . MET A 1 93 ? -13.591 0.282 18.011 1.00 97.62 93 MET A N 1
ATOM 685 C CA . MET A 1 93 ? -12.267 -0.036 17.499 1.00 97.62 93 MET A CA 1
ATOM 686 C C . MET A 1 93 ? -11.399 1.202 17.702 1.00 97.62 93 MET A C 1
ATOM 688 O O . MET A 1 93 ? -11.787 2.302 17.300 1.00 97.62 93 MET A O 1
ATOM 692 N N . ILE A 1 94 ? -10.233 1.034 18.319 1.00 98.00 94 ILE A N 1
ATOM 693 C CA . ILE A 1 94 ? -9.289 2.136 18.487 1.00 98.00 94 ILE A CA 1
ATOM 694 C C . ILE A 1 94 ? -8.495 2.309 17.193 1.00 98.00 94 ILE A C 1
ATOM 696 O O . ILE A 1 94 ? -7.983 1.344 16.631 1.00 98.00 94 ILE A O 1
ATOM 700 N N . GLY A 1 95 ? -8.413 3.543 16.711 1.00 95.00 95 GLY A N 1
ATOM 701 C CA . GLY A 1 95 ? -7.672 3.915 15.514 1.00 95.00 95 GLY A CA 1
ATOM 702 C C . GLY A 1 95 ? -6.900 5.214 15.709 1.00 95.00 95 GLY A C 1
ATOM 703 O O . GLY A 1 95 ? -6.883 5.796 16.793 1.00 95.00 95 GLY A O 1
ATOM 704 N N . ILE A 1 96 ? -6.263 5.671 14.638 1.00 94.62 96 ILE A N 1
ATOM 705 C CA . ILE A 1 96 ? -5.534 6.938 14.578 1.00 94.62 96 ILE A CA 1
ATOM 706 C C . ILE A 1 96 ? -5.995 7.720 13.351 1.00 94.62 96 ILE A C 1
ATOM 708 O O . ILE A 1 96 ? -6.154 7.147 12.275 1.00 94.62 96 ILE A O 1
ATOM 712 N N . VAL A 1 97 ? -6.247 9.013 13.527 1.00 91.31 97 VAL A N 1
ATOM 713 C CA . VAL A 1 97 ? -6.568 9.956 12.448 1.00 91.31 97 VAL A CA 1
ATOM 714 C C . VAL A 1 97 ? -5.810 11.242 12.738 1.00 91.31 97 VAL A C 1
ATOM 716 O O . VAL A 1 97 ? -5.924 11.761 13.846 1.00 91.31 97 VAL A O 1
ATOM 719 N N . GLU A 1 98 ? -5.015 11.730 11.782 1.00 90.38 98 GLU A N 1
ATOM 720 C CA . GLU A 1 98 ? -4.230 12.971 11.919 1.00 90.38 98 GLU A CA 1
ATOM 721 C C . GLU A 1 98 ? -3.431 13.035 13.238 1.00 90.38 98 GLU A C 1
ATOM 723 O O . GLU A 1 98 ? -3.493 14.004 13.996 1.00 90.38 98 GLU A O 1
ATOM 728 N N . ASN A 1 99 ? -2.706 11.956 13.553 1.00 93.06 99 ASN A N 1
ATOM 729 C CA . ASN A 1 99 ? -1.924 11.807 14.788 1.00 93.06 99 ASN A CA 1
ATOM 730 C C . ASN A 1 99 ? -2.723 11.865 16.105 1.00 93.06 99 ASN A C 1
ATOM 732 O O . ASN A 1 99 ? -2.137 12.035 17.175 1.00 93.06 99 ASN A O 1
ATOM 736 N N . LYS A 1 100 ? -4.046 11.675 16.061 1.00 94.69 100 LYS A N 1
ATOM 737 C CA . LYS A 1 100 ? -4.913 11.597 17.245 1.00 94.69 100 LYS A CA 1
ATOM 738 C C . LYS A 1 100 ? -5.530 10.214 17.388 1.00 94.69 100 LYS A C 1
ATOM 740 O O . LYS A 1 100 ? -6.068 9.661 16.427 1.00 94.69 100 LYS A O 1
ATOM 745 N N . ILE A 1 101 ? -5.487 9.673 18.604 1.00 97.00 101 ILE A N 1
ATOM 746 C CA . ILE A 1 101 ? -6.186 8.432 18.944 1.00 97.00 101 ILE A CA 1
ATOM 747 C C . ILE A 1 101 ? -7.695 8.688 18.911 1.00 97.00 101 ILE A C 1
ATOM 749 O O . ILE A 1 101 ? -8.172 9.702 19.419 1.00 97.00 101 ILE A O 1
ATOM 753 N N . CYS A 1 102 ? -8.449 7.784 18.290 1.00 95.62 102 CYS A N 1
ATOM 754 C CA . CYS A 1 102 ? -9.900 7.897 18.189 1.00 95.62 102 CYS A CA 1
ATOM 755 C C . CYS A 1 102 ? -10.594 6.539 18.330 1.00 95.62 102 CYS A C 1
ATOM 757 O O . CYS A 1 102 ? -10.008 5.492 18.053 1.00 95.62 102 CYS A O 1
ATOM 759 N N . ARG A 1 103 ? -11.873 6.566 18.719 1.00 96.69 103 ARG A N 1
ATOM 760 C CA . ARG A 1 103 ? -12.766 5.401 18.717 1.00 96.69 103 ARG A CA 1
ATOM 761 C C . ARG A 1 103 ? -13.624 5.432 17.455 1.00 96.69 103 ARG A C 1
ATOM 763 O O . ARG A 1 103 ? -14.216 6.460 17.127 1.00 96.69 103 ARG A O 1
ATOM 770 N N . LYS A 1 104 ? -13.707 4.311 16.746 1.00 95.31 104 LYS A N 1
ATOM 771 C CA . LYS A 1 104 ? -14.574 4.121 15.575 1.00 95.31 104 LYS A CA 1
ATOM 772 C C . LYS A 1 104 ? -15.480 2.910 15.794 1.00 95.31 104 LYS A C 1
ATOM 774 O O . LYS A 1 104 ? -15.022 1.948 16.401 1.00 95.31 104 LYS A O 1
ATOM 779 N N . PRO A 1 105 ? -16.730 2.896 15.306 1.00 96.12 105 PRO A N 1
ATOM 780 C CA . PRO A 1 105 ? -17.565 1.702 15.404 1.00 96.12 105 PRO A CA 1
ATOM 781 C C . PRO A 1 105 ? -16.953 0.538 14.613 1.00 96.12 105 PRO A C 1
ATOM 783 O O . PRO A 1 105 ? -16.683 0.662 13.416 1.00 96.12 105 PRO A O 1
ATOM 786 N N . LEU A 1 106 ? -16.758 -0.610 15.266 1.00 96.44 106 LEU A N 1
ATOM 787 C CA . LEU A 1 106 ? -16.114 -1.781 14.661 1.00 96.44 106 LEU A CA 1
ATOM 788 C C . LEU A 1 106 ? -16.848 -2.254 13.396 1.00 96.44 106 LEU A C 1
ATOM 790 O O . LEU A 1 106 ? -16.225 -2.545 12.375 1.00 96.44 106 LEU A O 1
ATOM 794 N N . VAL A 1 107 ? -18.182 -2.295 13.447 1.00 96.88 107 VAL A N 1
ATOM 795 C CA . VAL A 1 107 ? -19.024 -2.748 12.328 1.00 96.88 107 VAL A CA 1
ATOM 796 C C . VAL A 1 107 ? -18.849 -1.851 11.101 1.00 96.88 107 VAL A C 1
ATOM 798 O O . VAL A 1 107 ? -18.765 -2.347 9.976 1.00 96.88 107 VAL A O 1
ATOM 801 N N . GLU A 1 108 ? -18.752 -0.538 11.305 1.00 94.12 108 GLU A N 1
ATOM 802 C CA . GLU A 1 108 ? -18.541 0.419 10.218 1.00 94.12 108 GLU A CA 1
ATOM 803 C C . GLU A 1 108 ? -17.145 0.284 9.617 1.00 94.12 108 GLU A C 1
ATOM 805 O O . GLU A 1 108 ? -17.017 0.223 8.393 1.00 94.12 108 GLU A O 1
ATOM 810 N N . ALA A 1 109 ? -16.114 0.154 10.456 1.00 93.94 109 ALA A N 1
ATOM 811 C CA . ALA A 1 109 ? -14.741 -0.042 10.000 1.00 93.94 109 ALA A CA 1
ATOM 812 C C . ALA A 1 109 ? -14.619 -1.293 9.111 1.00 93.94 109 ALA A C 1
ATOM 814 O O . ALA A 1 109 ? -14.121 -1.215 7.986 1.00 93.94 109 ALA A O 1
ATOM 815 N N . VAL A 1 110 ? -15.172 -2.427 9.558 1.00 95.94 110 VAL A N 1
ATOM 816 C CA . VAL A 1 110 ? -15.182 -3.678 8.782 1.00 95.94 110 VAL A CA 1
ATOM 817 C C . VAL A 1 110 ? -15.975 -3.526 7.481 1.00 95.94 110 VAL A C 1
ATOM 819 O O . VAL A 1 110 ? -15.545 -4.018 6.433 1.00 95.94 110 VAL A O 1
ATOM 822 N N . LYS A 1 111 ? -17.124 -2.838 7.514 1.00 95.38 111 LYS A N 1
ATOM 823 C CA . LYS A 1 111 ? -17.938 -2.575 6.318 1.00 95.38 111 LYS A CA 1
ATOM 824 C C . LYS A 1 111 ? -17.153 -1.769 5.281 1.00 95.38 111 LYS A C 1
ATOM 826 O O . LYS A 1 111 ? -17.140 -2.160 4.115 1.00 95.38 111 LYS A O 1
ATOM 831 N N . LEU A 1 112 ? -16.473 -0.699 5.692 1.00 92.62 112 LEU A N 1
ATOM 832 C CA . LEU A 1 112 ? -15.637 0.120 4.809 1.00 92.62 112 LEU A CA 1
ATOM 833 C C . LEU A 1 112 ? -14.482 -0.695 4.209 1.00 92.62 112 LEU A C 1
ATOM 835 O O . LEU A 1 112 ? -14.256 -0.640 3.002 1.00 92.62 112 LEU A O 1
ATOM 839 N N . THR A 1 113 ? -13.807 -1.535 5.002 1.00 93.38 113 THR A N 1
ATOM 840 C CA . THR A 1 113 ? -12.739 -2.409 4.481 1.00 93.38 113 THR A CA 1
ATOM 841 C C . THR A 1 113 ? -13.259 -3.391 3.425 1.00 93.38 113 THR A C 1
ATOM 843 O O . THR A 1 113 ? -12.620 -3.582 2.389 1.00 93.38 113 THR A O 1
ATOM 846 N N . LYS A 1 114 ? -14.446 -3.979 3.627 1.00 95.25 114 LYS A N 1
ATOM 847 C CA . LYS A 1 114 ? -15.071 -4.870 2.633 1.00 95.25 114 LYS A CA 1
ATOM 848 C C . LYS A 1 114 ? -15.421 -4.148 1.329 1.00 95.25 114 LYS A C 1
ATOM 850 O O . LYS A 1 114 ? -15.286 -4.740 0.260 1.00 95.25 114 LYS A O 1
ATOM 855 N N . GLN A 1 115 ? -15.813 -2.874 1.394 1.00 95.69 115 GLN A N 1
ATOM 856 C CA . GLN A 1 115 ? -16.103 -2.075 0.198 1.00 95.69 115 GLN A CA 1
ATOM 857 C C . GLN A 1 115 ? -14.873 -1.879 -0.694 1.00 95.69 115 GLN A C 1
ATOM 859 O O . GLN A 1 115 ? -15.022 -1.830 -1.913 1.00 95.69 115 GLN A O 1
ATOM 864 N N . VAL A 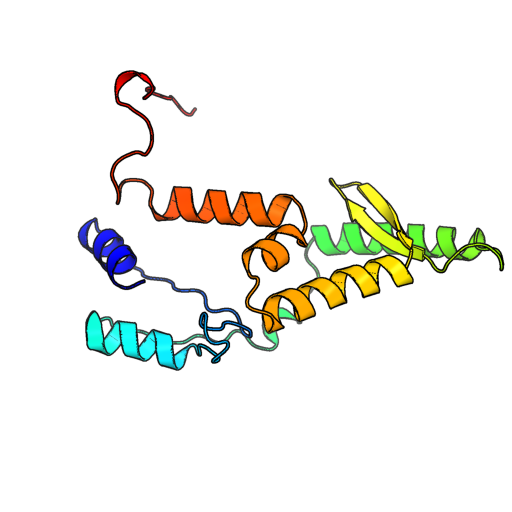1 116 ? -13.665 -1.817 -0.122 1.00 95.19 116 VAL A N 1
ATOM 865 C CA . VAL A 1 116 ? -12.421 -1.752 -0.909 1.00 95.19 116 VAL A CA 1
ATOM 866 C C . VAL A 1 116 ? -12.246 -3.026 -1.732 1.00 95.19 116 VAL A C 1
ATOM 868 O O . VAL A 1 116 ? -12.028 -2.951 -2.940 1.00 95.19 116 VAL A O 1
ATOM 871 N N . ALA A 1 117 ? -12.380 -4.196 -1.099 1.00 94.06 117 ALA A N 1
ATOM 872 C CA . ALA A 1 117 ? -12.256 -5.483 -1.785 1.00 94.06 117 ALA A CA 1
ATOM 873 C C . ALA A 1 117 ? -13.304 -5.630 -2.900 1.00 94.06 117 ALA A C 1
ATOM 875 O O . ALA A 1 117 ? -12.971 -6.027 -4.017 1.00 94.06 117 ALA A O 1
ATOM 876 N N . GLN A 1 118 ? -14.546 -5.227 -2.620 1.00 96.25 118 GLN A N 1
ATOM 877 C CA . GLN A 1 118 ? -15.617 -5.214 -3.609 1.00 96.25 118 GLN A CA 1
ATOM 878 C C . GLN A 1 118 ? -15.289 -4.286 -4.791 1.00 96.25 118 GLN A C 1
ATOM 880 O O . GLN A 1 118 ? -15.348 -4.716 -5.941 1.00 96.25 118 GLN A O 1
ATOM 885 N N . ALA A 1 119 ? -14.862 -3.048 -4.528 1.00 96.31 119 ALA A N 1
ATOM 886 C CA . ALA A 1 119 ? -14.508 -2.095 -5.578 1.00 96.31 119 ALA A CA 1
ATOM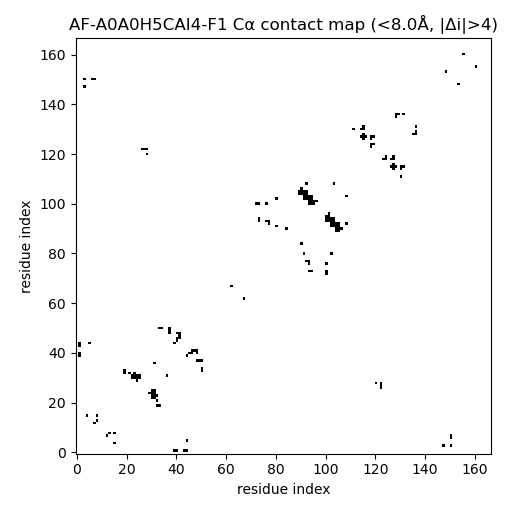 887 C C . ALA A 1 119 ? -13.368 -2.613 -6.473 1.00 96.31 119 ALA A C 1
ATOM 889 O O . ALA A 1 119 ? -13.400 -2.403 -7.685 1.00 96.31 119 ALA A O 1
ATOM 890 N N . ILE A 1 120 ? -12.391 -3.329 -5.901 1.00 95.88 120 ILE A N 1
ATOM 891 C CA . ILE A 1 120 ? -11.330 -3.996 -6.669 1.00 95.88 120 ILE A CA 1
ATOM 892 C C . ILE A 1 120 ? -11.910 -5.118 -7.542 1.00 95.88 120 ILE A C 1
ATOM 894 O O . ILE A 1 120 ? -11.602 -5.161 -8.731 1.00 95.88 120 ILE A O 1
ATOM 898 N N . SER A 1 121 ? -12.778 -5.987 -7.005 1.00 94.75 121 SER A N 1
ATOM 899 C CA . SER A 1 121 ? -13.404 -7.064 -7.797 1.00 94.75 121 SER A CA 1
ATOM 900 C C . SER A 1 121 ? -14.274 -6.545 -8.948 1.00 94.75 121 SER A C 1
ATOM 902 O O . SER A 1 121 ? -14.331 -7.156 -10.010 1.00 94.75 121 SER A O 1
ATOM 904 N N . GLU A 1 122 ? -14.881 -5.370 -8.772 1.00 96.88 122 GLU A N 1
ATOM 905 C CA . GLU A 1 122 ? -15.674 -4.670 -9.788 1.00 96.88 122 GLU A CA 1
ATOM 906 C C . GLU A 1 122 ? -14.802 -3.864 -10.773 1.00 96.88 122 GLU A C 1
ATOM 908 O O . GLU A 1 122 ? -15.330 -3.130 -11.608 1.00 96.88 122 GLU A O 1
ATOM 913 N N . LYS A 1 123 ? -13.464 -3.961 -10.683 1.00 96.25 123 LYS A N 1
ATOM 914 C CA . LYS A 1 123 ? -12.485 -3.187 -11.475 1.00 96.25 123 LYS A CA 1
ATOM 915 C C . LYS A 1 123 ? -12.633 -1.665 -11.329 1.00 96.25 123 LYS A C 1
ATOM 917 O O . LYS A 1 123 ? -12.131 -0.892 -12.147 1.00 96.25 123 LYS A O 1
ATOM 922 N N . ASN A 1 124 ? -13.271 -1.204 -10.256 1.00 96.44 124 ASN A N 1
ATOM 923 C CA . ASN A 1 124 ? -13.419 0.209 -9.936 1.00 96.44 124 ASN A CA 1
ATOM 924 C C . ASN A 1 124 ? -12.251 0.698 -9.065 1.00 96.44 124 ASN A C 1
ATOM 926 O O . ASN A 1 124 ? -12.397 1.018 -7.883 1.00 96.44 124 ASN A O 1
ATOM 930 N N . PHE A 1 125 ? -11.063 0.772 -9.671 1.00 94.88 125 PHE A N 1
ATOM 931 C CA . PHE A 1 125 ? -9.832 1.140 -8.965 1.00 94.88 125 PHE A CA 1
ATOM 932 C C . PHE A 1 125 ? -9.853 2.571 -8.415 1.00 94.88 125 PHE A C 1
ATOM 934 O O . PHE A 1 125 ? -9.305 2.817 -7.346 1.00 94.88 125 PHE A O 1
ATOM 941 N N . LYS A 1 126 ? -10.529 3.511 -9.093 1.00 93.88 126 LYS A N 1
ATOM 942 C CA . LYS A 1 126 ? -10.667 4.895 -8.606 1.00 93.88 126 LYS A CA 1
ATOM 943 C C . LYS A 1 126 ? -11.416 4.940 -7.274 1.00 93.88 126 LYS A C 1
ATOM 945 O O . LYS A 1 126 ? -10.943 5.572 -6.335 1.00 93.88 126 LYS A O 1
ATOM 950 N N . LYS A 1 127 ? -12.538 4.217 -7.178 1.00 94.38 127 LYS A N 1
ATOM 951 C CA . LYS A 1 127 ? -13.300 4.084 -5.931 1.00 94.38 127 LYS A CA 1
ATOM 952 C C . LYS A 1 127 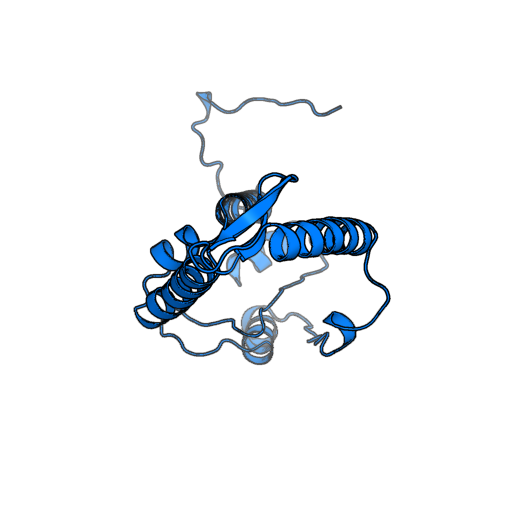? -12.506 3.340 -4.858 1.00 94.38 127 LYS A C 1
ATOM 954 O O . LYS A 1 127 ? -12.527 3.735 -3.701 1.00 94.38 127 LYS A O 1
ATOM 959 N N . ALA A 1 128 ? -11.782 2.282 -5.227 1.00 94.81 128 ALA A N 1
ATOM 960 C CA . ALA A 1 128 ? -10.940 1.554 -4.278 1.00 94.81 128 ALA A CA 1
ATOM 961 C C . ALA A 1 128 ? -9.843 2.447 -3.669 1.00 94.81 128 ALA A C 1
ATOM 963 O O . ALA A 1 128 ? -9.571 2.348 -2.475 1.00 94.81 128 ALA A O 1
ATOM 964 N N . ILE A 1 129 ? -9.249 3.334 -4.474 1.00 93.75 129 ILE A N 1
ATOM 965 C CA . ILE A 1 129 ? -8.252 4.315 -4.029 1.00 93.75 129 ILE A CA 1
ATOM 966 C C . ILE A 1 129 ? -8.890 5.371 -3.118 1.00 93.75 129 ILE A C 1
ATOM 968 O O . ILE A 1 129 ? -8.328 5.664 -2.071 1.00 93.75 129 ILE A O 1
ATOM 972 N N . SER A 1 130 ? -10.076 5.896 -3.450 1.00 91.75 130 SER A N 1
ATOM 973 C CA . SER A 1 130 ? -10.750 6.908 -2.617 1.00 91.75 130 SER A CA 1
ATOM 974 C C . SER A 1 130 ? -11.280 6.378 -1.281 1.00 91.75 130 SER A C 1
ATOM 976 O O . SER A 1 130 ? -11.621 7.164 -0.409 1.00 91.75 130 SER A O 1
ATOM 978 N N . LEU A 1 131 ? -11.423 5.056 -1.141 1.00 92.25 131 LEU A N 1
ATOM 979 C CA . LEU A 1 131 ? -11.818 4.398 0.110 1.00 92.25 131 LEU A CA 1
ATOM 980 C C . LEU A 1 131 ? -10.632 4.159 1.061 1.00 92.25 131 LEU A C 1
ATOM 982 O O . LEU A 1 131 ? -10.836 3.674 2.175 1.00 92.25 131 LEU A O 1
ATOM 986 N N . ARG A 1 132 ? -9.398 4.446 0.626 1.00 91.81 132 ARG A N 1
ATOM 987 C CA . ARG A 1 132 ? -8.231 4.515 1.512 1.00 91.81 132 ARG A CA 1
ATOM 988 C C . ARG A 1 132 ? -8.251 5.825 2.300 1.00 91.81 132 ARG A C 1
ATOM 990 O O . ARG A 1 132 ? -9.093 6.689 2.072 1.00 91.81 132 ARG A O 1
ATOM 997 N N . ASP A 1 133 ? -7.342 5.940 3.257 1.00 84.81 133 ASP A N 1
ATOM 998 C CA . ASP A 1 133 ? -7.114 7.187 3.976 1.00 84.81 133 ASP A CA 1
ATOM 999 C C . ASP A 1 133 ? -6.731 8.328 3.013 1.00 84.81 133 ASP A C 1
ATOM 1001 O O . ASP A 1 133 ? -6.287 8.105 1.882 1.00 84.81 133 ASP A O 1
ATOM 1005 N N . SER A 1 134 ? -6.939 9.567 3.456 1.00 80.56 134 SER A N 1
ATOM 1006 C CA . SER A 1 134 ? -6.667 10.768 2.660 1.00 80.56 134 SER A CA 1
ATOM 1007 C C . SER A 1 134 ? -5.200 10.877 2.237 1.00 80.56 134 SER A C 1
ATOM 1009 O O . SER A 1 134 ? -4.918 11.335 1.128 1.00 80.56 134 SER A O 1
ATOM 1011 N N . GLU A 1 135 ? -4.281 10.409 3.082 1.00 89.06 135 GLU A N 1
ATOM 1012 C CA . GLU A 1 135 ? -2.838 10.468 2.839 1.00 89.06 135 GLU A CA 1
ATOM 1013 C C . GLU A 1 135 ? -2.424 9.507 1.714 1.00 89.06 135 GLU A C 1
ATOM 1015 O O . GLU A 1 135 ? -1.528 9.816 0.931 1.00 89.06 135 GLU A O 1
ATOM 1020 N N . PHE A 1 136 ? -3.118 8.377 1.538 1.00 92.75 136 PHE A N 1
ATOM 1021 C CA . PHE A 1 136 ? -2.822 7.404 0.483 1.00 92.75 136 PHE A CA 1
ATOM 1022 C C . PHE A 1 136 ? -2.854 8.012 -0.927 1.00 92.75 136 PHE A C 1
ATOM 1024 O O . PHE A 1 136 ? -1.952 7.777 -1.739 1.00 92.75 136 PHE A O 1
ATOM 1031 N N . VAL A 1 137 ? -3.898 8.788 -1.240 1.00 91.44 137 VAL A N 1
ATOM 1032 C CA . VAL A 1 137 ? -4.056 9.416 -2.564 1.00 91.44 137 VAL A CA 1
ATOM 1033 C C . VAL A 1 137 ? -2.982 10.475 -2.781 1.00 91.44 137 VAL A C 1
ATOM 1035 O O . VAL A 1 137 ? -2.392 10.550 -3.863 1.00 91.44 137 VAL A O 1
ATOM 1038 N N . GLU A 1 138 ? -2.696 11.255 -1.740 1.00 92.31 138 GLU A N 1
ATOM 1039 C CA . GLU A 1 138 ? -1.652 12.271 -1.755 1.00 92.31 138 GLU A CA 1
ATOM 1040 C C . GLU A 1 138 ? -0.271 11.644 -1.980 1.00 92.31 138 GLU A C 1
ATOM 1042 O O . GLU A 1 138 ? 0.457 12.055 -2.881 1.00 92.31 138 GLU A O 1
ATOM 1047 N N . HIS A 1 139 ? 0.071 10.582 -1.249 1.00 95.12 139 HIS A N 1
ATOM 1048 C CA . HIS A 1 139 ? 1.332 9.863 -1.404 1.00 95.12 139 HIS A CA 1
ATOM 1049 C C . HIS A 1 139 ? 1.496 9.248 -2.792 1.00 95.12 139 HIS A C 1
ATOM 1051 O O . HIS A 1 139 ? 2.589 9.308 -3.359 1.00 95.12 139 HIS A O 1
ATOM 1057 N N . LEU A 1 140 ? 0.428 8.692 -3.372 1.00 93.50 140 LEU A N 1
ATOM 1058 C CA . LEU A 1 140 ? 0.473 8.178 -4.739 1.00 93.50 140 LEU A CA 1
ATOM 1059 C C . LEU A 1 140 ? 0.723 9.307 -5.747 1.00 93.50 140 LEU A C 1
ATOM 1061 O O . LEU A 1 140 ? 1.549 9.149 -6.646 1.00 93.50 140 LEU A O 1
ATOM 1065 N N . SER A 1 141 ? 0.046 10.446 -5.585 1.00 91.44 141 SER A N 1
ATOM 1066 C CA . SER A 1 141 ? 0.247 11.629 -6.426 1.00 91.44 141 SER A CA 1
ATOM 1067 C C . SER A 1 141 ? 1.681 12.154 -6.315 1.00 91.44 141 SER A C 1
ATOM 1069 O O . SER A 1 141 ? 2.367 12.309 -7.327 1.00 91.44 141 SER A O 1
ATOM 1071 N N . ASN A 1 142 ? 2.177 12.314 -5.086 1.00 94.12 142 ASN A N 1
ATOM 1072 C CA . ASN A 1 142 ? 3.539 12.753 -4.797 1.00 94.12 142 ASN A CA 1
ATOM 1073 C C . ASN A 1 142 ? 4.564 11.792 -5.403 1.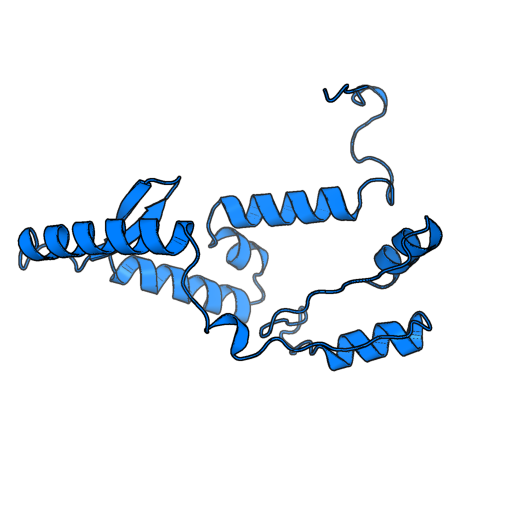00 94.12 142 ASN A C 1
ATOM 1075 O O . ASN A 1 142 ? 5.495 12.237 -6.070 1.00 94.12 142 ASN A O 1
ATOM 1079 N N . PHE A 1 143 ? 4.367 10.477 -5.257 1.00 95.06 143 PHE A N 1
ATOM 1080 C CA . PHE A 1 143 ? 5.226 9.467 -5.873 1.00 95.06 143 PHE A CA 1
ATOM 1081 C C . PHE A 1 143 ? 5.250 9.587 -7.401 1.00 95.06 143 PHE A C 1
ATOM 1083 O O . PHE A 1 143 ? 6.322 9.554 -8.004 1.00 95.06 143 PHE A O 1
ATOM 1090 N N . MET A 1 144 ? 4.091 9.748 -8.045 1.00 92.06 144 MET A N 1
ATOM 1091 C CA . MET A 1 144 ? 4.021 9.903 -9.501 1.00 92.06 144 MET A CA 1
ATOM 1092 C C . MET A 1 144 ? 4.704 11.194 -9.969 1.00 92.06 144 MET A C 1
ATOM 1094 O O . MET A 1 144 ? 5.436 11.166 -10.963 1.00 92.06 144 MET A O 1
ATOM 1098 N N . ALA A 1 145 ? 4.529 12.293 -9.232 1.00 90.50 145 ALA A N 1
ATOM 1099 C CA . ALA A 1 145 ? 5.166 13.573 -9.515 1.00 90.50 145 ALA A CA 1
ATOM 1100 C C . ALA A 1 145 ? 6.695 13.475 -9.411 1.00 90.50 145 ALA A C 1
ATOM 1102 O O . ALA A 1 145 ? 7.387 13.737 -10.391 1.00 90.50 145 ALA A O 1
ATOM 1103 N N . ILE A 1 146 ? 7.237 13.003 -8.283 1.00 92.12 146 ILE A N 1
ATOM 1104 C CA . ILE A 1 146 ? 8.696 12.896 -8.093 1.00 92.12 146 ILE A CA 1
ATOM 1105 C C . ILE A 1 146 ? 9.336 11.842 -9.005 1.00 92.12 146 ILE A C 1
ATOM 1107 O O . ILE A 1 146 ? 10.489 11.982 -9.398 1.00 92.12 146 ILE A O 1
ATOM 1111 N N . ASN A 1 147 ? 8.611 10.774 -9.357 1.00 91.62 147 ASN A N 1
ATOM 1112 C CA . ASN A 1 147 ? 9.147 9.711 -10.206 1.00 91.62 147 ASN A CA 1
ATOM 1113 C C . ASN A 1 147 ? 9.194 10.111 -11.688 1.00 91.62 147 ASN A C 1
ATOM 1115 O O . ASN A 1 147 ? 10.046 9.607 -12.420 1.00 91.62 147 ASN A O 1
ATOM 1119 N N . SER A 1 148 ? 8.282 10.985 -12.127 1.00 86.94 148 SER A N 1
ATOM 1120 C CA . SER A 1 148 ? 8.265 11.543 -13.487 1.00 86.94 148 SER A CA 1
ATOM 1121 C C . SER A 1 148 ? 8.975 12.891 -13.613 1.00 86.94 148 SER A C 1
ATOM 1123 O O . SER A 1 148 ? 9.198 13.335 -14.743 1.00 86.94 148 SER A O 1
ATOM 1125 N N . ALA A 1 149 ? 9.358 13.503 -12.487 1.00 81.19 149 ALA A N 1
ATOM 1126 C CA . ALA A 1 149 ? 10.090 14.760 -12.437 1.00 81.19 149 ALA A CA 1
ATOM 1127 C C . ALA A 1 149 ? 11.286 14.738 -13.395 1.00 81.19 149 ALA A C 1
ATOM 1129 O O . ALA A 1 149 ? 12.037 13.764 -13.471 1.00 81.19 149 ALA A O 1
ATOM 1130 N N . ASP A 1 150 ? 11.397 15.811 -14.173 1.00 72.81 150 ASP A N 1
ATOM 1131 C CA . ASP A 1 150 ? 12.374 16.043 -15.234 1.00 72.81 150 ASP A CA 1
ATOM 1132 C C . ASP A 1 150 ? 12.384 15.034 -16.404 1.00 72.81 150 ASP A C 1
ATOM 1134 O O . ASP A 1 150 ? 13.088 15.249 -17.389 1.00 72.81 150 ASP A O 1
ATOM 1138 N N . HIS A 1 151 ? 11.629 13.938 -16.353 1.00 75.56 151 HIS A N 1
ATOM 1139 C CA . HIS A 1 151 ? 11.577 12.935 -17.425 1.00 75.56 151 HIS A CA 1
ATOM 1140 C C . HIS A 1 151 ? 10.499 13.215 -18.471 1.00 75.56 151 HIS A C 1
ATOM 1142 O O . HIS A 1 151 ? 10.595 12.717 -19.595 1.00 75.56 151 HIS A O 1
ATOM 1148 N N . ASN A 1 152 ? 9.488 13.990 -18.091 1.00 77.00 152 ASN A N 1
ATOM 1149 C CA . ASN A 1 152 ? 8.393 14.434 -18.939 1.00 77.00 152 ASN A CA 1
ATOM 1150 C C . ASN A 1 152 ? 8.328 15.967 -18.913 1.00 77.00 152 ASN A C 1
ATOM 1152 O O . ASN A 1 152 ? 8.852 16.596 -17.992 1.00 77.00 152 ASN A O 1
ATOM 1156 N N . GLU A 1 153 ? 7.684 16.569 -19.914 1.00 77.56 153 GLU A N 1
ATOM 1157 C CA . GLU A 1 153 ? 7.488 18.018 -19.925 1.00 77.56 153 GLU A CA 1
ATOM 1158 C C . GLU A 1 153 ? 6.705 18.480 -18.682 1.00 77.56 153 GLU A C 1
ATOM 1160 O O . GLU A 1 153 ? 5.762 17.797 -18.265 1.00 77.56 153 GLU A O 1
ATOM 1165 N N . PRO A 1 154 ? 7.080 19.621 -18.069 1.00 77.06 154 PRO A N 1
ATOM 1166 C CA . PRO A 1 154 ? 6.375 20.126 -16.902 1.00 77.06 154 PRO A CA 1
ATOM 1167 C C . PRO A 1 154 ? 4.907 20.413 -17.224 1.00 77.06 154 PRO A C 1
ATOM 1169 O O . PRO A 1 154 ? 4.602 21.067 -18.219 1.00 77.06 154 PRO A O 1
ATOM 1172 N N . VAL A 1 155 ? 4.015 19.973 -16.333 1.00 80.38 155 VAL A N 1
ATOM 1173 C CA . VAL A 1 155 ? 2.554 20.081 -16.496 1.00 80.38 155 VAL A CA 1
ATOM 1174 C C . VAL A 1 155 ? 2.075 21.540 -16.532 1.00 80.38 155 VAL A C 1
ATOM 1176 O O . VAL A 1 155 ? 1.044 21.835 -17.130 1.00 80.38 155 VAL A O 1
ATOM 1179 N N . LEU A 1 156 ? 2.816 22.461 -15.908 1.00 83.56 156 LEU A N 1
ATOM 1180 C CA . LEU A 1 156 ? 2.441 23.872 -15.836 1.00 83.56 156 LEU A CA 1
ATOM 1181 C C . LEU A 1 156 ? 2.887 24.667 -17.081 1.00 83.56 156 LEU A C 1
ATOM 1183 O O . LEU A 1 156 ? 4.019 24.463 -17.558 1.00 83.56 156 LEU A O 1
ATOM 1187 N N . PRO A 1 157 ? 2.051 25.618 -17.556 1.00 88.31 157 PRO A N 1
ATOM 1188 C CA . PRO A 1 157 ? 2.427 26.597 -18.575 1.00 88.31 157 PRO A CA 1
ATOM 1189 C C . PRO A 1 157 ? 3.693 27.363 -18.194 1.00 88.31 157 PRO A C 1
ATOM 1191 O O . PRO A 1 157 ? 3.989 27.530 -17.008 1.00 88.31 157 PRO A O 1
ATOM 1194 N N . LEU A 1 158 ? 4.441 27.838 -19.194 1.00 86.88 158 LEU A N 1
ATOM 1195 C CA . LEU A 1 158 ? 5.725 28.507 -18.973 1.00 86.88 158 LEU A CA 1
ATOM 1196 C C . LEU A 1 158 ? 5.577 29.722 -18.044 1.00 86.88 158 LEU A C 1
ATOM 1198 O O . LEU A 1 158 ? 6.402 29.891 -17.150 1.00 86.88 158 LEU A O 1
ATOM 1202 N N . GLU A 1 159 ? 4.503 30.506 -18.198 1.00 92.94 159 GLU A N 1
ATOM 1203 C CA . GLU A 1 159 ? 4.240 31.689 -17.369 1.00 92.94 159 GLU A CA 1
ATOM 1204 C C . GLU A 1 159 ? 4.014 31.395 -15.875 1.00 92.94 159 GLU A C 1
ATOM 1206 O O . GLU A 1 159 ? 4.150 32.296 -15.052 1.00 92.94 159 GLU A O 1
ATOM 1211 N N . GLN A 1 160 ? 3.692 30.152 -15.506 1.00 92.00 160 GLN A N 1
ATOM 1212 C CA . GLN A 1 160 ? 3.425 29.753 -14.117 1.00 92.00 160 GLN A CA 1
ATOM 1213 C C . GLN A 1 160 ? 4.622 29.053 -13.456 1.00 92.00 160 GLN A C 1
ATOM 1215 O O . GLN A 1 160 ? 4.539 28.644 -12.297 1.00 92.00 160 GLN A O 1
ATOM 1220 N N . ARG A 1 161 ? 5.741 28.882 -14.172 1.00 90.06 161 ARG A N 1
ATOM 1221 C CA . ARG A 1 161 ? 6.946 28.233 -13.637 1.00 90.06 161 ARG A CA 1
ATOM 1222 C C . ARG A 1 161 ? 7.760 29.239 -12.830 1.00 90.06 161 ARG A C 1
ATOM 1224 O O . ARG A 1 161 ? 8.092 30.315 -13.316 1.00 90.06 161 ARG A O 1
ATOM 1231 N N . LEU A 1 162 ? 8.103 28.865 -11.601 1.00 92.06 162 LEU A N 1
ATOM 1232 C CA . LEU A 1 162 ? 8.841 29.711 -10.665 1.00 92.06 162 LEU A CA 1
ATOM 1233 C C . LEU A 1 162 ? 10.230 29.132 -10.382 1.00 92.06 162 LEU A C 1
ATOM 1235 O O . LEU A 1 162 ? 10.407 27.916 -10.331 1.00 92.06 162 LEU A O 1
ATOM 1239 N N . ASN A 1 163 ? 11.199 30.013 -10.127 1.00 92.56 163 ASN A N 1
ATOM 1240 C CA . ASN A 1 163 ? 12.513 29.635 -9.611 1.00 92.56 163 ASN A CA 1
ATOM 1241 C C . ASN A 1 163 ? 12.451 29.606 -8.081 1.00 92.56 163 ASN A C 1
ATOM 1243 O O . ASN A 1 163 ? 12.382 30.653 -7.440 1.00 92.56 163 ASN A O 1
ATOM 1247 N N . ILE A 1 164 ? 12.450 28.406 -7.503 1.00 94.06 164 ILE A N 1
ATOM 1248 C CA . ILE A 1 164 ? 12.321 28.198 -6.057 1.00 94.06 164 ILE A CA 1
ATOM 1249 C C . ILE A 1 164 ? 13.705 27.912 -5.468 1.00 94.06 164 ILE A C 1
ATOM 1251 O O . ILE A 1 164 ? 14.409 27.021 -5.939 1.00 94.06 164 ILE A O 1
ATOM 1255 N N . ALA A 1 165 ? 14.086 28.650 -4.424 1.00 94.25 165 ALA A N 1
ATOM 1256 C CA . ALA A 1 165 ? 15.283 28.367 -3.638 1.00 94.25 165 ALA A CA 1
ATOM 1257 C C . ALA A 1 165 ? 14.914 27.532 -2.404 1.00 94.25 165 ALA A C 1
ATOM 1259 O O . ALA A 1 165 ? 13.990 27.883 -1.671 1.00 94.25 165 ALA A O 1
ATOM 1260 N N . ILE A 1 166 ? 15.649 26.446 -2.169 1.00 91.94 166 ILE A N 1
ATOM 1261 C CA . ILE A 1 166 ? 15.544 25.622 -0.959 1.00 91.94 166 ILE A CA 1
ATOM 1262 C C . ILE A 1 166 ? 16.826 25.856 -0.154 1.00 91.94 166 ILE A C 1
ATOM 1264 O O . ILE A 1 166 ? 17.919 25.765 -0.717 1.00 91.94 166 ILE A O 1
ATOM 1268 N N . ARG A 1 167 ? 16.680 26.220 1.124 1.00 64.19 167 ARG A N 1
ATOM 1269 C CA . ARG A 1 167 ? 17.788 26.438 2.063 1.00 64.19 167 ARG A CA 1
ATOM 1270 C C . ARG A 1 167 ? 18.063 25.183 2.878 1.00 64.19 167 ARG A C 1
ATOM 1272 O O . ARG A 1 167 ? 17.074 24.525 3.262 1.00 64.19 167 ARG A O 1
#

InterPro domains:
  IPR000023 Phosphofructokinase domain [PF00365] (1-82)
  IPR015912 Phosphofructokinase, conserved site [PS00433] (50-68)
  IPR022953 ATP-dependent 6-phosphofructokinase [PR00476] (12-24)
  IPR022953 ATP-dependent 6-phosphofructokinase [PR00476] (46-68)
  IPR035966 Phosphofructokinase superfamily [G3DSA:3.40.50.460] (1-141)
  IPR035966 Phosphofructokinase superfamily [SSF53784] (1-143)

Foldseek 3Di:
DVLLQVLCVVVPNPDDDDDADPCDADLVRHHDDPVNVVCCCCVVVVDPDDDDDCPCVVVDDDDDPVCVVVVVVQVVVQVVCVVPDDPPDADWDWDDDPNDIDTDRPVVVVVLVVVLVVCVVVSVVVVNQVSDDPVSVVVVVVCVCVSCPPSDPDPDDPVPDDDDDDD

Mean predicted aligned error: 4.81 Å

Solvent-accessible surface area (backbone atoms only — not comparable to full-atom values): 10598 Å² total; per-residue (Å²): 108,70,65,63,53,48,54,46,39,77,73,63,48,84,80,86,86,84,89,74,56,93,85,32,56,46,90,86,68,48,77,48,50,71,64,60,52,45,49,51,41,34,76,76,66,70,40,96,76,82,88,83,80,72,67,69,64,81,77,54,82,80,76,52,72,65,54,51,52,50,53,50,55,45,51,56,51,46,52,55,52,60,74,70,54,48,97,85,52,73,63,68,34,76,48,72,56,95,95,35,83,42,78,40,52,40,70,58,54,54,50,56,56,50,49,33,57,50,26,49,76,69,62,35,55,71,60,28,52,70,68,44,61,77,61,57,54,51,52,53,50,50,49,53,50,66,72,42,56,90,74,51,82,73,90,64,58,76,92,74,66,75,92,80,86,84,132